Protein AF-A0A0C2G9D7-F1 (afdb_monomer_lite)

Sequence (82 aa):
MNRGYLADPAEVEEARQRLGLVMGYEVPKEEARLGDKGPSQVFYGIPPGALVSLADKKVFVPTNPIVRDYYQKSFVADKQFP

Foldseek 3Di:
DDPDPPDDPVVSVVVQCVVCVVVVHDDDPDDPDDDDAQPLGPDPPAAFPWDQDPPVRDIHHDPPPVSCCVRVDRDPPPPPDD

Organism: NCBI:txid51022

Secondary structure (DSSP, 8-state):
----TTS-HHHHHHHHHHHHHHHT-PPPS---PPPPPPTT-SBTTB-TT-EEETTTTEEE---SHHHHHHHHSTT-------

Structure (mmCIF, N/CA/C/O backbone):
data_AF-A0A0C2G9D7-F1
#
_entry.id   AF-A0A0C2G9D7-F1
#
loop_
_atom_site.group_PDB
_atom_site.id
_atom_site.type_symbol
_atom_site.label_atom_id
_atom_site.label_alt_id
_atom_site.label_comp_id
_atom_site.label_asym_id
_atom_site.label_entity_id
_atom_site.label_seq_id
_atom_site.pdbx_PDB_ins_code
_atom_site.Cartn_x
_atom_site.Cartn_y
_atom_site.Cartn_z
_atom_site.occupancy
_atom_site.B_iso_or_equiv
_atom_site.auth_seq_id
_atom_site.auth_comp_id
_atom_site.auth_asym_id
_atom_site.auth_atom_id
_atom_site.pdbx_PDB_model_num
ATOM 1 N N . MET A 1 1 ? -18.187 11.094 10.436 1.00 51.50 1 MET A N 1
ATOM 2 C CA . MET A 1 1 ? -16.738 11.173 10.158 1.00 51.50 1 MET A CA 1
ATOM 3 C C . MET A 1 1 ? -16.359 9.925 9.398 1.00 51.50 1 MET A C 1
ATOM 5 O O . MET A 1 1 ? -16.598 8.826 9.886 1.00 51.50 1 MET A O 1
ATOM 9 N N . ASN A 1 2 ? -15.906 10.102 8.164 1.00 76.12 2 ASN A N 1
ATOM 10 C CA . ASN A 1 2 ? -15.592 8.995 7.269 1.00 76.12 2 ASN A CA 1
ATOM 11 C C . ASN A 1 2 ? -14.229 8.421 7.680 1.00 76.12 2 ASN A C 1
ATOM 13 O O . ASN A 1 2 ? -13.332 9.188 8.016 1.00 76.12 2 ASN A O 1
ATOM 17 N N . ARG A 1 3 ? -14.082 7.091 7.681 1.00 83.69 3 ARG A N 1
ATOM 18 C CA . ARG A 1 3 ? -12.840 6.370 8.025 1.00 83.69 3 ARG A CA 1
ATOM 19 C C . ARG A 1 3 ? -11.798 6.540 6.906 1.00 83.69 3 ARG A C 1
ATOM 21 O O . ARG A 1 3 ? -11.520 5.605 6.163 1.00 83.69 3 ARG A O 1
ATOM 28 N N . GLY A 1 4 ? -11.340 7.773 6.702 1.00 88.00 4 GLY A N 1
ATOM 29 C CA . GLY A 1 4 ? -10.436 8.143 5.618 1.00 88.00 4 GLY A CA 1
ATOM 30 C C . GLY A 1 4 ? -9.036 7.569 5.825 1.00 8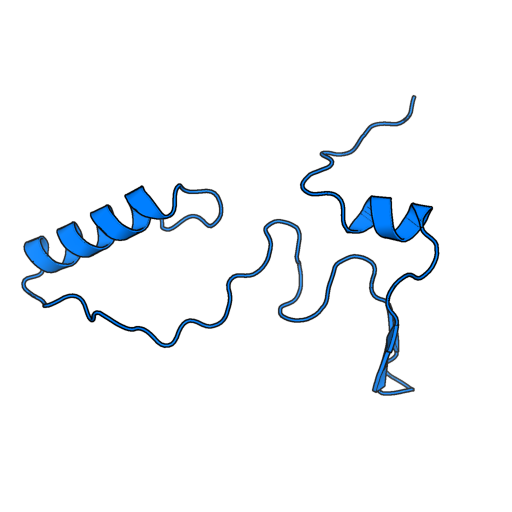8.00 4 GLY A C 1
ATOM 31 O O . GLY A 1 4 ? -8.530 7.559 6.938 1.00 88.00 4 GLY A O 1
ATOM 32 N N . TYR A 1 5 ? -8.387 7.146 4.740 1.00 86.56 5 TYR A N 1
ATOM 33 C CA . TYR A 1 5 ? -7.036 6.563 4.767 1.00 86.56 5 TYR A CA 1
ATOM 34 C C . TYR A 1 5 ? -5.916 7.584 5.054 1.00 86.56 5 TYR A C 1
ATOM 36 O O . TYR A 1 5 ? -4.761 7.200 5.205 1.00 86.56 5 TYR A O 1
ATOM 44 N N . LEU A 1 6 ? -6.250 8.878 5.105 1.00 88.69 6 LEU A N 1
ATOM 45 C CA . LEU A 1 6 ? -5.356 9.971 5.511 1.00 88.69 6 LEU A CA 1
ATOM 46 C C . LEU A 1 6 ? -5.698 10.531 6.904 1.00 88.69 6 LEU A C 1
ATOM 48 O O . LEU A 1 6 ? -5.121 11.537 7.303 1.00 88.69 6 LEU A O 1
ATOM 52 N N . ALA A 1 7 ? -6.674 9.946 7.606 1.00 90.44 7 ALA A N 1
ATOM 53 C CA . ALA A 1 7 ? -7.048 10.384 8.948 1.00 90.44 7 ALA A CA 1
ATOM 54 C C . ALA A 1 7 ? -6.042 9.890 9.996 1.00 90.44 7 ALA A C 1
ATOM 56 O O . ALA A 1 7 ? -5.334 8.906 9.769 1.00 90.44 7 ALA A O 1
ATOM 57 N N . ASP A 1 8 ? -6.021 10.547 11.157 1.00 90.31 8 ASP A N 1
ATOM 58 C CA . ASP A 1 8 ? -5.247 10.070 12.299 1.00 90.31 8 ASP A CA 1
ATOM 59 C C . ASP A 1 8 ? -5.809 8.709 12.769 1.00 90.31 8 ASP A C 1
ATOM 61 O O . ASP A 1 8 ? -7.004 8.609 13.081 1.00 90.31 8 ASP A O 1
ATOM 65 N N . PRO A 1 9 ? -4.990 7.641 12.820 1.00 88.44 9 PRO A N 1
ATOM 66 C CA . PRO A 1 9 ? -5.439 6.331 13.279 1.00 88.44 9 PRO A CA 1
ATOM 67 C C . PRO A 1 9 ? -6.008 6.348 14.707 1.00 88.44 9 PRO A C 1
ATOM 69 O O . PRO A 1 9 ? -6.908 5.557 14.996 1.00 88.44 9 PRO A O 1
ATOM 72 N N . ALA A 1 10 ? -5.533 7.238 15.586 1.00 90.88 10 ALA A N 1
ATOM 73 C CA . ALA A 1 10 ? -6.032 7.348 16.955 1.00 90.88 10 ALA A CA 1
ATOM 74 C C . ALA A 1 10 ? -7.478 7.869 16.992 1.00 90.88 10 ALA A C 1
ATOM 76 O O . ALA A 1 10 ? -8.328 7.286 17.668 1.00 90.88 10 ALA A O 1
ATOM 77 N N . GLU A 1 11 ? -7.786 8.899 16.200 1.00 92.75 11 GLU A N 1
ATOM 78 C CA . GLU A 1 11 ? -9.144 9.449 16.088 1.00 92.75 11 GLU A CA 1
ATOM 79 C C . GLU A 1 11 ? -10.124 8.431 15.486 1.00 92.75 11 GLU A C 1
ATOM 81 O O . GLU A 1 11 ? -11.290 8.345 15.888 1.00 92.75 11 GLU A O 1
ATOM 86 N N . VAL A 1 12 ? -9.661 7.626 14.522 1.00 90.31 12 VAL A N 1
ATOM 87 C CA . VAL A 1 12 ? -10.469 6.557 13.917 1.00 90.31 12 VAL A CA 1
ATOM 88 C C . VAL A 1 12 ? -10.833 5.490 14.954 1.00 90.31 12 VAL A C 1
ATOM 90 O O . VAL A 1 12 ? -11.974 5.015 14.965 1.00 90.31 12 VAL A O 1
ATOM 93 N N . GLU A 1 13 ? -9.898 5.130 15.833 1.00 90.06 13 GLU A N 1
ATOM 94 C CA . GLU A 1 13 ? -10.128 4.151 16.897 1.00 90.06 13 GLU A CA 1
ATOM 95 C C . GLU A 1 13 ? -11.050 4.702 17.998 1.00 90.06 13 GLU A C 1
ATOM 97 O O . GLU A 1 13 ? -11.988 4.024 18.422 1.00 90.06 13 GLU A O 1
ATOM 102 N N . GLU A 1 14 ? -10.887 5.965 18.396 1.00 92.31 14 GLU A N 1
ATOM 103 C CA . GLU A 1 14 ? -11.804 6.627 19.333 1.00 92.31 14 GLU A CA 1
ATOM 104 C C . GLU A 1 14 ? -13.234 6.682 18.771 1.00 92.31 14 GLU A C 1
ATOM 106 O O . GLU A 1 14 ? -14.211 6.324 19.440 1.00 92.31 14 GLU A O 1
ATOM 111 N N . ALA A 1 15 ? -13.378 7.066 17.499 1.00 92.50 15 ALA A N 1
ATOM 112 C CA . ALA A 1 15 ? -14.675 7.112 16.834 1.00 92.50 15 ALA A CA 1
ATOM 113 C C . ALA A 1 15 ? -15.349 5.731 16.775 1.00 92.50 15 ALA A C 1
ATOM 115 O O . ALA A 1 15 ? -16.579 5.640 16.833 1.00 92.50 15 ALA A O 1
ATOM 116 N N . ARG A 1 16 ? -14.556 4.661 16.674 1.00 91.12 16 ARG A N 1
ATOM 117 C CA . ARG A 1 16 ? -15.021 3.272 16.694 1.00 91.12 16 ARG A CA 1
ATOM 118 C C . ARG A 1 16 ? -15.516 2.857 18.081 1.00 91.12 16 ARG A C 1
ATOM 120 O O . ARG A 1 16 ? -16.603 2.287 18.165 1.00 91.12 16 ARG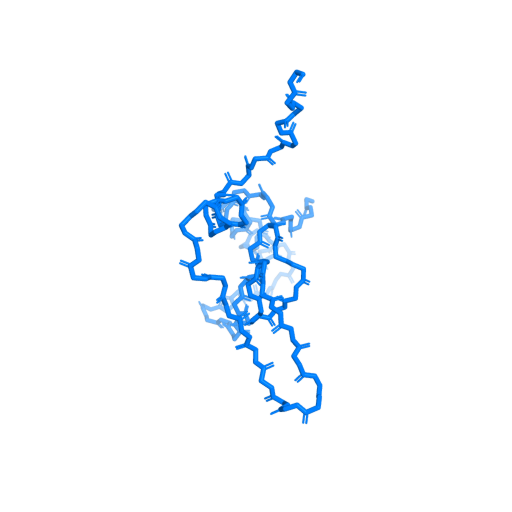 A O 1
ATOM 127 N N . GLN A 1 17 ? -14.791 3.186 19.149 1.00 93.12 17 GLN A N 1
ATOM 128 C CA . GLN A 1 17 ? -15.240 2.934 20.526 1.00 93.12 17 GLN A CA 1
ATOM 129 C C . GLN A 1 17 ? -16.545 3.673 20.835 1.00 93.12 17 GLN A C 1
ATOM 131 O O . GLN A 1 17 ? -17.508 3.077 21.320 1.00 93.12 17 GLN A O 1
ATOM 136 N N . ARG A 1 18 ? -16.622 4.952 20.454 1.00 94.12 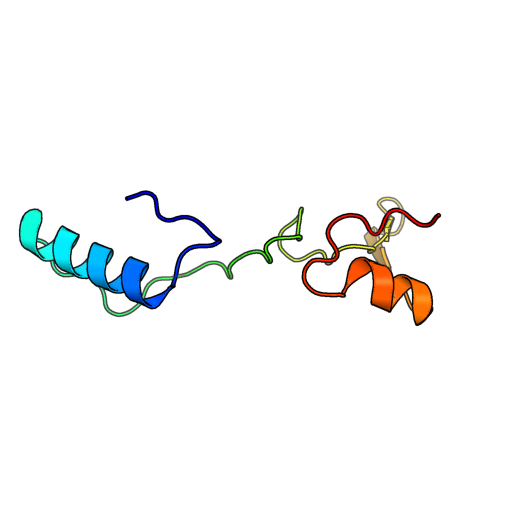18 ARG A N 1
ATOM 137 C CA . ARG A 1 18 ? -17.835 5.764 20.594 1.00 94.12 18 ARG A CA 1
ATOM 138 C C . ARG A 1 18 ? -19.026 5.165 19.845 1.00 94.12 18 ARG A C 1
ATOM 140 O O . ARG A 1 18 ? -20.138 5.199 20.360 1.00 94.12 18 ARG A O 1
ATOM 147 N N . LEU A 1 19 ? -18.815 4.606 18.652 1.00 93.25 19 LEU A N 1
ATOM 148 C CA . LEU A 1 19 ? -19.882 3.943 17.897 1.00 93.25 19 LEU A CA 1
ATOM 149 C C . LEU A 1 19 ? -20.421 2.705 18.629 1.00 93.25 19 LEU A C 1
ATOM 151 O O . LEU A 1 19 ? -21.635 2.533 18.676 1.00 93.25 19 LEU A O 1
ATOM 155 N N . GLY A 1 20 ? -19.546 1.890 19.229 1.00 94.62 20 GLY A N 1
ATOM 156 C CA . GLY A 1 20 ? -19.948 0.741 20.050 1.00 94.62 20 GLY A CA 1
ATOM 157 C C . GLY A 1 20 ? -20.815 1.146 21.241 1.00 94.62 20 GLY A C 1
ATOM 158 O O . GLY A 1 20 ? -21.877 0.566 21.450 1.00 94.62 20 GLY A O 1
ATOM 159 N N . LEU A 1 21 ? -20.429 2.216 21.947 1.00 94.75 21 LEU A N 1
ATOM 160 C CA . LEU A 1 21 ? -21.213 2.774 23.056 1.00 94.75 21 LEU A CA 1
ATOM 161 C C . LEU A 1 21 ? -22.593 3.273 22.606 1.00 94.75 21 LEU A C 1
ATOM 163 O O . LEU A 1 21 ? -23.591 2.993 23.261 1.00 94.75 21 LEU A O 1
ATOM 167 N N . VAL A 1 22 ? -22.658 3.993 21.482 1.00 95.75 22 VAL A N 1
ATOM 168 C CA . VAL A 1 22 ? -23.919 4.538 20.947 1.00 95.75 22 VAL A CA 1
ATOM 169 C C . VAL A 1 22 ? -24.855 3.429 20.459 1.00 95.75 22 VAL A C 1
ATOM 171 O O . VAL A 1 22 ? -26.066 3.534 20.627 1.00 95.75 22 VAL A O 1
ATOM 174 N N . MET A 1 23 ? -24.304 2.376 19.853 1.00 96.00 23 MET A N 1
ATOM 175 C CA . MET A 1 23 ? -25.077 1.289 19.243 1.00 96.00 23 MET A CA 1
ATOM 176 C C . MET A 1 23 ? -25.278 0.078 20.167 1.00 96.00 23 MET A C 1
ATOM 178 O O . MET A 1 23 ? -25.969 -0.862 19.785 1.00 96.00 23 MET A O 1
ATOM 182 N N . GLY A 1 24 ? -24.689 0.085 21.366 1.00 95.75 24 GLY A N 1
ATOM 183 C CA . GLY A 1 24 ? -24.860 -0.964 22.373 1.00 95.75 24 GLY A CA 1
ATOM 184 C C . GLY A 1 24 ? -24.151 -2.284 22.057 1.00 95.75 24 GLY A C 1
ATOM 185 O O . GLY A 1 24 ? -24.639 -3.333 22.472 1.00 95.75 24 GLY A O 1
ATOM 186 N N . TYR A 1 25 ? -23.029 -2.259 21.327 1.00 94.38 25 TYR A N 1
ATOM 187 C CA . TYR A 1 25 ? -22.226 -3.456 21.048 1.00 94.38 25 TYR A CA 1
ATOM 188 C C . TYR A 1 25 ? -20.794 -3.331 21.577 1.00 94.38 25 TYR A C 1
ATOM 190 O O . TYR A 1 25 ? -20.214 -2.243 21.625 1.00 94.38 25 TYR A O 1
ATOM 198 N N . GLU A 1 26 ? -20.201 -4.468 21.938 1.00 92.69 26 GLU A N 1
ATOM 199 C CA . GLU A 1 26 ? -18.800 -4.539 22.347 1.00 92.69 26 GLU A CA 1
ATOM 200 C C . GLU A 1 26 ? -17.878 -4.501 21.127 1.00 92.69 26 GLU A C 1
ATOM 202 O O . GLU A 1 26 ? -18.008 -5.294 20.192 1.00 92.69 26 GLU A O 1
ATOM 207 N N . VAL A 1 27 ? -16.925 -3.570 21.132 1.00 91.19 27 VAL A N 1
ATOM 208 C CA . VAL A 1 27 ? -15.930 -3.470 20.065 1.00 91.19 27 VAL A CA 1
ATOM 209 C C . VAL A 1 27 ? -14.920 -4.616 20.214 1.00 91.19 27 VAL A C 1
ATOM 211 O O . VAL A 1 27 ? -14.277 -4.715 21.262 1.00 91.19 27 VAL A O 1
ATOM 214 N N . PRO A 1 28 ? -14.738 -5.474 19.193 1.00 89.56 28 PRO A N 1
ATOM 215 C CA . PRO A 1 28 ? -13.782 -6.572 19.269 1.00 89.56 28 PRO A CA 1
ATOM 216 C C . PRO A 1 28 ? -12.347 -6.036 19.348 1.00 89.56 28 PRO A C 1
ATOM 218 O O . PRO A 1 28 ? -11.999 -5.087 18.643 1.00 89.56 28 PRO A O 1
ATOM 221 N N . LYS A 1 29 ? -11.524 -6.661 20.204 1.00 83.81 29 LYS A N 1
ATOM 222 C CA . LYS A 1 29 ? -10.115 -6.284 20.431 1.00 83.81 29 LYS A CA 1
ATOM 223 C C . LYS A 1 29 ? -9.216 -6.583 19.233 1.00 83.81 29 LYS A C 1
ATOM 225 O O . LYS A 1 29 ? -8.242 -5.875 19.010 1.00 83.81 29 LYS A O 1
ATOM 230 N N . GLU A 1 30 ? -9.544 -7.627 18.480 1.00 80.62 30 GLU A N 1
ATOM 231 C CA . GLU A 1 30 ? -8.797 -8.054 17.303 1.00 80.62 30 GLU A CA 1
ATOM 232 C C . GLU A 1 30 ? -9.743 -8.154 16.113 1.00 80.62 30 GLU A C 1
ATOM 234 O O . GLU A 1 30 ? -10.827 -8.733 16.197 1.00 80.62 30 GLU A O 1
ATOM 239 N N . GLU A 1 31 ? -9.313 -7.594 14.990 1.00 76.06 31 GLU A N 1
ATOM 240 C CA . GLU A 1 31 ? -9.963 -7.782 13.705 1.00 76.06 31 GLU A CA 1
ATOM 241 C C . GLU A 1 31 ? -8.964 -8.355 12.718 1.00 76.06 31 GLU A C 1
ATOM 243 O O . GLU A 1 31 ? -7.808 -7.927 12.662 1.00 76.06 31 GLU A O 1
ATOM 248 N N . ALA A 1 32 ? -9.439 -9.279 11.887 1.00 75.06 32 ALA A N 1
ATOM 249 C CA . ALA A 1 32 ? -8.717 -9.694 10.700 1.00 75.06 32 ALA A CA 1
ATOM 250 C C . ALA A 1 32 ? -8.646 -8.507 9.727 1.00 75.06 32 ALA A C 1
ATOM 252 O O . ALA A 1 32 ? -9.534 -8.296 8.901 1.00 75.06 32 ALA A O 1
ATOM 253 N N . ARG A 1 33 ? -7.595 -7.696 9.853 1.00 74.38 33 ARG A N 1
ATOM 254 C CA . ARG A 1 33 ? -7.301 -6.606 8.926 1.00 74.38 33 ARG A CA 1
ATOM 255 C C . ARG A 1 33 ? -6.475 -7.151 7.767 1.00 74.38 33 ARG A C 1
ATOM 257 O O . ARG A 1 33 ? -5.375 -7.663 7.962 1.00 74.38 33 ARG A O 1
ATOM 264 N N . LEU A 1 34 ? -6.992 -7.007 6.547 1.00 73.06 34 LEU A N 1
ATOM 265 C CA . LEU A 1 34 ? -6.122 -6.949 5.374 1.00 73.06 34 LEU A CA 1
ATOM 266 C C . LEU A 1 34 ? -5.227 -5.719 5.551 1.00 73.06 34 LEU A C 1
ATOM 268 O O . LEU A 1 34 ? -5.720 -4.673 5.964 1.00 73.06 34 LEU A O 1
ATOM 272 N N . GLY A 1 35 ? -3.923 -5.855 5.302 1.00 74.88 35 GLY A N 1
ATOM 273 C CA . GLY A 1 35 ? -2.998 -4.729 5.460 1.00 74.88 35 GLY A CA 1
ATOM 274 C C . GLY A 1 35 ? -3.468 -3.504 4.669 1.00 74.88 35 GLY A C 1
ATOM 275 O O . GLY A 1 35 ? -3.962 -3.642 3.548 1.00 74.88 35 GLY A O 1
ATOM 276 N N . ASP A 1 36 ? -3.320 -2.313 5.242 1.00 77.50 36 ASP A N 1
ATOM 277 C CA . ASP A 1 36 ? -3.712 -1.087 4.554 1.00 77.50 36 ASP A CA 1
ATOM 278 C C . ASP A 1 36 ? -2.809 -0.843 3.341 1.00 77.50 36 ASP A C 1
ATOM 280 O O . ASP A 1 36 ? -1.590 -1.041 3.379 1.00 77.50 36 ASP A O 1
ATOM 284 N N . LYS A 1 37 ? -3.414 -0.408 2.233 1.00 83.44 37 LYS A N 1
ATOM 285 C CA . LYS A 1 37 ? -2.654 0.045 1.066 1.00 83.44 37 LYS A CA 1
ATOM 286 C C . LYS A 1 37 ? -1.972 1.365 1.396 1.00 83.44 37 LYS A C 1
ATOM 288 O O . LYS A 1 37 ? -2.578 2.247 2.001 1.00 83.44 37 LYS A O 1
ATOM 293 N N . GLY A 1 38 ? -0.743 1.531 0.913 1.00 83.88 38 GLY A N 1
ATOM 294 C CA . GLY A 1 38 ? -0.081 2.831 0.971 1.00 83.88 38 GLY A CA 1
ATOM 295 C C . GLY A 1 38 ? -0.899 3.905 0.227 1.00 83.88 38 GLY A C 1
ATOM 296 O O . GLY A 1 38 ? -1.544 3.581 -0.773 1.00 83.88 38 GLY A O 1
ATOM 297 N N . PRO A 1 39 ? -0.848 5.186 0.635 1.00 86.25 39 PRO A N 1
ATOM 298 C CA . PRO A 1 39 ? -1.622 6.257 -0.003 1.00 86.25 39 PRO A CA 1
ATOM 299 C C . PRO A 1 39 ? -1.388 6.407 -1.515 1.00 86.25 39 PRO A C 1
ATOM 301 O O . PRO A 1 39 ? -2.308 6.743 -2.253 1.00 86.25 39 PRO A O 1
ATOM 304 N N . SER A 1 40 ? -0.164 6.142 -1.982 1.00 83.94 40 SER A N 1
ATOM 305 C CA . SER A 1 40 ? 0.222 6.174 -3.401 1.00 83.94 40 SER A CA 1
ATOM 306 C C . SER A 1 40 ? 0.102 4.813 -4.099 1.00 83.94 40 SER A C 1
ATOM 308 O O . SER A 1 40 ? 0.406 4.683 -5.285 1.00 83.94 40 SER A O 1
ATOM 310 N N . GLN A 1 41 ? -0.309 3.771 -3.375 1.00 87.19 41 GLN A N 1
ATOM 311 C CA . GLN A 1 41 ? -0.336 2.411 -3.884 1.00 87.19 41 GLN A CA 1
ATOM 312 C C . GLN A 1 41 ? -1.663 2.113 -4.583 1.00 87.19 41 GLN A C 1
ATOM 314 O O . GLN A 1 41 ? -2.730 2.041 -3.970 1.00 87.19 41 GLN A O 1
ATOM 319 N N . VAL A 1 42 ? -1.589 1.845 -5.885 1.00 88.94 42 VAL A N 1
ATOM 320 C CA . VAL A 1 42 ? -2.775 1.544 -6.698 1.00 88.94 42 VAL A CA 1
ATOM 321 C C . VAL A 1 42 ? -3.268 0.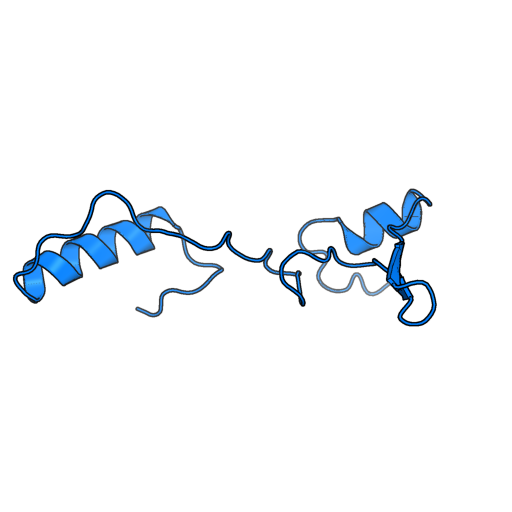113 -6.484 1.00 88.94 42 VAL A C 1
ATOM 323 O O . VAL A 1 42 ? -4.469 -0.092 -6.320 1.00 88.94 42 VAL A O 1
ATOM 326 N N . PHE A 1 43 ? -2.375 -0.873 -6.397 1.00 90.56 43 PHE A N 1
ATOM 327 C CA . PHE A 1 43 ? -2.734 -2.290 -6.258 1.00 90.56 43 PHE A CA 1
ATOM 328 C C . PHE A 1 43 ? -2.237 -2.864 -4.934 1.00 90.56 43 PHE A C 1
ATOM 330 O O . PHE A 1 43 ? -1.109 -2.604 -4.532 1.00 90.56 43 PHE A O 1
ATOM 337 N N . TYR A 1 44 ? -3.061 -3.665 -4.258 1.00 87.69 44 TYR A N 1
ATOM 338 C CA . TYR A 1 44 ? -2.633 -4.349 -3.037 1.00 87.69 44 TYR A CA 1
ATOM 339 C C . TYR A 1 44 ? -1.523 -5.363 -3.351 1.00 87.69 44 TYR A C 1
ATOM 341 O O . TYR A 1 44 ? -1.645 -6.143 -4.293 1.00 87.69 44 TYR A O 1
ATOM 349 N N . GLY A 1 45 ? -0.428 -5.324 -2.591 1.00 87.88 45 GLY A N 1
ATOM 350 C CA . GLY A 1 45 ? 0.711 -6.236 -2.758 1.00 87.88 45 GLY A CA 1
ATOM 351 C C . GLY A 1 45 ? 1.661 -5.925 -3.924 1.00 87.88 45 GLY A C 1
ATOM 352 O O . GLY A 1 45 ? 2.717 -6.545 -4.006 1.00 87.88 45 GLY A O 1
ATOM 353 N N . ILE A 1 46 ? 1.350 -4.953 -4.793 1.00 90.88 46 ILE A N 1
ATOM 354 C CA . ILE A 1 46 ? 2.246 -4.527 -5.882 1.00 90.88 46 ILE A CA 1
ATOM 355 C C . ILE A 1 46 ? 2.726 -3.097 -5.599 1.00 90.88 46 ILE A C 1
ATOM 357 O O . ILE A 1 46 ? 1.891 -2.193 -5.480 1.00 90.88 46 ILE A O 1
ATOM 361 N N . PRO A 1 47 ? 4.043 -2.864 -5.454 1.00 89.69 47 PRO A N 1
ATOM 362 C CA . PRO A 1 47 ? 4.565 -1.532 -5.183 1.00 89.69 47 PRO A CA 1
ATOM 363 C C . PRO A 1 47 ? 4.530 -0.641 -6.439 1.00 89.69 47 PRO A C 1
ATOM 365 O O . PRO A 1 47 ? 4.622 -1.149 -7.562 1.00 89.69 47 PRO A O 1
ATOM 368 N N . PRO A 1 48 ? 4.446 0.691 -6.276 1.00 91.38 48 PRO A N 1
ATOM 369 C CA . PRO A 1 48 ? 4.595 1.632 -7.383 1.00 91.38 48 PRO A CA 1
ATOM 370 C C . PRO A 1 48 ? 5.925 1.442 -8.128 1.00 91.38 48 PRO A C 1
ATOM 372 O O . PRO A 1 48 ? 6.955 1.138 -7.525 1.00 91.38 48 PRO A O 1
ATOM 375 N N . GLY A 1 49 ? 5.899 1.618 -9.449 1.00 91.69 49 GLY A N 1
ATOM 376 C CA . GLY A 1 49 ? 7.069 1.443 -10.317 1.00 91.69 49 GLY A CA 1
ATOM 377 C C . GLY A 1 49 ? 7.381 -0.007 -10.704 1.00 91.69 49 GLY A C 1
ATOM 378 O O . GLY A 1 49 ? 8.307 -0.229 -11.482 1.00 91.69 49 GLY A O 1
ATOM 379 N N . ALA A 1 50 ? 6.634 -0.995 -10.200 1.00 93.12 50 ALA A N 1
ATOM 380 C CA . ALA A 1 50 ? 6.803 -2.389 -10.599 1.00 93.12 50 ALA A CA 1
ATOM 381 C C . ALA A 1 50 ? 6.244 -2.670 -12.005 1.00 93.12 50 ALA A C 1
ATOM 383 O O . ALA A 1 50 ? 5.184 -2.168 -12.381 1.00 93.12 50 ALA A O 1
ATOM 384 N N . LEU A 1 51 ? 6.933 -3.534 -12.755 1.00 94.81 51 LEU A N 1
ATOM 385 C CA . LEU A 1 51 ? 6.510 -4.019 -14.067 1.00 94.81 51 LEU A CA 1
ATOM 386 C C . LEU A 1 51 ? 5.952 -5.440 -13.946 1.00 94.81 51 LEU A C 1
ATOM 388 O O . LEU A 1 51 ? 6.645 -6.351 -13.495 1.00 94.81 51 LEU A O 1
ATOM 392 N N . VAL A 1 52 ? 4.712 -5.640 -14.385 1.00 96.75 52 VAL A N 1
ATOM 393 C CA . VAL A 1 52 ? 4.052 -6.951 -14.373 1.00 96.75 52 VAL A CA 1
ATOM 394 C C . VAL A 1 52 ? 4.152 -7.578 -15.762 1.00 96.75 52 VAL A C 1
ATOM 396 O O . VAL A 1 52 ? 3.557 -7.075 -16.712 1.00 96.75 52 VAL A O 1
ATOM 399 N N . SER A 1 53 ? 4.881 -8.690 -15.883 1.00 97.19 53 SER A N 1
ATOM 400 C CA . SER A 1 53 ? 4.892 -9.510 -17.098 1.00 97.19 53 SER A CA 1
ATOM 401 C C . SER A 1 53 ? 3.847 -10.612 -16.975 1.00 97.19 53 SER A C 1
ATOM 403 O O . SER A 1 53 ? 3.976 -11.523 -16.153 1.00 97.19 53 SER A O 1
ATOM 405 N N . LEU A 1 54 ? 2.809 -10.538 -17.808 1.00 96.56 54 LEU A N 1
ATOM 406 C CA . LEU A 1 54 ? 1.767 -11.565 -17.871 1.00 96.56 54 LEU A CA 1
ATOM 407 C C . LEU A 1 54 ? 2.264 -12.844 -18.553 1.00 96.56 54 LEU A C 1
ATOM 409 O O . LEU A 1 54 ? 1.865 -13.935 -18.154 1.00 96.56 54 LEU A O 1
ATOM 413 N N . ALA A 1 55 ? 3.153 -12.710 -19.542 1.00 97.81 55 ALA A N 1
ATOM 414 C CA . ALA A 1 55 ? 3.741 -13.843 -20.252 1.00 97.81 55 ALA A CA 1
ATOM 415 C C . ALA A 1 55 ? 4.601 -14.698 -19.310 1.00 97.81 55 ALA A C 1
ATOM 417 O O . ALA A 1 55 ? 4.434 -15.913 -19.245 1.00 97.81 55 ALA A O 1
ATOM 418 N N . ASP A 1 56 ? 5.453 -14.047 -18.515 1.00 97.19 56 ASP A N 1
ATOM 419 C CA . ASP A 1 56 ? 6.358 -14.737 -17.591 1.00 97.19 56 ASP A CA 1
ATOM 420 C C . ASP A 1 56 ? 5.722 -15.032 -16.230 1.00 97.19 56 ASP A C 1
ATOM 422 O O . ASP A 1 56 ? 6.322 -15.733 -15.415 1.00 97.19 56 ASP A O 1
ATOM 426 N N . LYS A 1 57 ? 4.534 -14.469 -15.962 1.00 96.88 57 LYS A N 1
ATOM 427 C CA . LYS A 1 57 ? 3.863 -14.470 -14.651 1.00 96.88 57 LYS A CA 1
ATOM 428 C C . LYS A 1 57 ? 4.784 -13.972 -13.529 1.00 96.88 57 LYS A C 1
ATOM 430 O O . LYS A 1 57 ? 4.840 -14.554 -12.446 1.00 96.88 57 LYS A O 1
ATOM 435 N N . LYS A 1 58 ? 5.529 -12.897 -13.800 1.00 96.88 58 LYS A N 1
ATOM 436 C CA . LYS A 1 58 ? 6.528 -12.317 -12.888 1.00 96.88 58 LYS A CA 1
ATOM 437 C C . LYS A 1 58 ? 6.310 -10.824 -12.697 1.00 96.88 58 LYS A C 1
ATOM 439 O O . LYS A 1 58 ? 5.804 -10.136 -13.582 1.00 96.88 58 LYS A O 1
ATOM 444 N N . VAL A 1 59 ? 6.743 -10.331 -11.540 1.00 95.94 59 VAL A N 1
ATOM 445 C CA . VAL A 1 59 ? 6.765 -8.906 -11.203 1.00 95.94 59 VAL A CA 1
ATOM 446 C C . VAL A 1 59 ? 8.216 -8.471 -11.043 1.00 95.94 59 VAL A C 1
ATOM 448 O O . VAL A 1 59 ? 8.955 -9.047 -10.246 1.00 95.94 59 VAL A O 1
ATOM 451 N N . PHE A 1 60 ? 8.621 -7.456 -11.799 1.00 95.31 60 PHE A N 1
ATOM 452 C CA . PHE A 1 60 ? 9.960 -6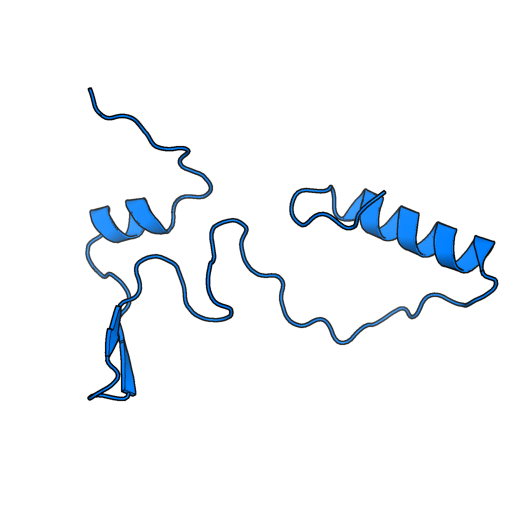.882 -11.755 1.00 95.31 60 PHE A CA 1
ATOM 453 C C . PHE A 1 60 ? 9.925 -5.552 -11.004 1.00 95.31 60 PHE A C 1
ATOM 455 O O . PHE A 1 60 ? 9.150 -4.658 -11.338 1.00 95.31 60 PHE A O 1
ATOM 462 N N . VAL A 1 61 ? 10.768 -5.422 -9.981 1.00 92.94 61 VAL A N 1
ATOM 463 C CA . VAL A 1 61 ? 10.896 -4.207 -9.164 1.00 92.94 61 VAL A CA 1
ATOM 464 C C . VAL A 1 61 ? 12.059 -3.363 -9.703 1.00 92.94 61 VAL A C 1
ATOM 466 O O . VAL A 1 61 ? 13.079 -3.935 -10.097 1.00 92.94 61 VAL A O 1
ATOM 469 N N . PRO A 1 62 ? 11.948 -2.022 -9.733 1.00 93.12 62 PRO A N 1
ATOM 470 C CA . PRO A 1 62 ? 13.011 -1.158 -10.235 1.00 93.12 62 PRO A CA 1
ATOM 471 C C . PRO A 1 62 ? 14.299 -1.309 -9.417 1.00 93.12 62 PRO A C 1
ATOM 473 O O . PRO A 1 62 ? 14.299 -1.169 -8.194 1.00 93.12 62 PRO A O 1
ATOM 476 N N . THR A 1 63 ? 15.408 -1.563 -10.112 1.00 92.88 63 THR A N 1
ATOM 477 C CA . THR A 1 63 ? 16.753 -1.694 -9.525 1.00 92.88 63 THR A CA 1
ATOM 478 C C . THR A 1 63 ? 17.562 -0.404 -9.603 1.00 92.88 63 THR A C 1
ATOM 480 O O . THR A 1 63 ? 18.420 -0.164 -8.756 1.00 92.88 63 THR A O 1
ATOM 483 N N . ASN A 1 64 ? 17.292 0.445 -10.600 1.00 94.06 64 ASN A N 1
ATOM 484 C CA . ASN A 1 64 ? 17.969 1.728 -10.739 1.00 94.06 64 ASN A CA 1
ATOM 485 C C . ASN A 1 64 ? 17.609 2.640 -9.547 1.00 94.06 64 ASN A C 1
ATOM 487 O O . ASN A 1 64 ? 16.417 2.862 -9.304 1.00 94.06 64 ASN A O 1
ATOM 491 N N . PRO A 1 65 ? 18.601 3.199 -8.828 1.00 91.44 65 PRO A N 1
ATOM 492 C CA . PRO A 1 65 ? 18.356 3.986 -7.623 1.00 91.44 65 PRO A CA 1
ATOM 493 C C . PRO A 1 65 ? 17.506 5.235 -7.885 1.00 91.44 65 PRO A C 1
ATOM 495 O O . PRO A 1 65 ? 16.662 5.565 -7.062 1.00 91.44 65 PRO A O 1
ATOM 498 N N . ILE A 1 66 ? 17.658 5.887 -9.043 1.00 90.81 66 ILE A N 1
ATOM 499 C CA . ILE A 1 66 ? 16.906 7.099 -9.404 1.00 90.81 66 ILE A CA 1
ATOM 500 C C . ILE A 1 66 ? 15.421 6.771 -9.585 1.00 90.81 66 ILE A C 1
ATOM 502 O O . ILE A 1 66 ? 14.550 7.459 -9.057 1.00 90.81 66 ILE A O 1
ATOM 506 N N . VAL A 1 67 ? 15.133 5.689 -10.311 1.00 89.94 67 VAL A N 1
ATOM 507 C CA . VAL A 1 67 ? 13.759 5.238 -10.576 1.00 89.94 67 VAL A CA 1
ATOM 508 C C . VAL A 1 67 ? 13.100 4.759 -9.287 1.00 89.94 67 VAL A C 1
ATOM 510 O O . VAL A 1 67 ? 11.947 5.088 -9.012 1.00 89.94 67 VAL A O 1
ATOM 513 N N . ARG A 1 68 ? 13.849 4.014 -8.470 1.00 89.44 68 ARG A N 1
ATOM 514 C CA . ARG A 1 68 ? 13.389 3.554 -7.163 1.00 89.44 68 ARG A CA 1
ATOM 515 C C . ARG A 1 68 ? 13.007 4.735 -6.273 1.00 89.44 68 ARG A C 1
ATOM 517 O O . ARG A 1 68 ? 11.908 4.752 -5.732 1.00 89.44 68 ARG A O 1
ATOM 524 N N . ASP A 1 69 ? 13.871 5.738 -6.187 1.00 88.56 69 ASP A N 1
ATOM 525 C CA . ASP A 1 69 ? 13.627 6.956 -5.420 1.00 88.56 69 ASP A CA 1
ATOM 526 C C . ASP A 1 69 ? 12.399 7.730 -5.907 1.00 88.56 69 ASP A C 1
ATOM 528 O O . ASP A 1 69 ? 11.655 8.262 -5.088 1.00 88.56 69 ASP A O 1
ATOM 532 N N . TYR A 1 70 ? 12.176 7.803 -7.219 1.00 89.00 70 TYR A N 1
ATOM 533 C CA . TYR A 1 70 ? 11.021 8.497 -7.785 1.00 89.00 70 TYR A CA 1
ATOM 534 C C . TYR A 1 70 ? 9.694 7.843 -7.369 1.00 89.00 70 TYR A C 1
ATOM 536 O O . TYR A 1 70 ? 8.790 8.536 -6.912 1.00 89.00 70 TYR A O 1
ATOM 544 N N . TYR A 1 71 ? 9.591 6.512 -7.464 1.00 87.69 71 TYR A N 1
ATOM 545 C CA . TYR A 1 71 ? 8.348 5.789 -7.163 1.00 87.69 71 TYR A CA 1
ATOM 546 C C . TYR A 1 71 ? 8.149 5.442 -5.679 1.00 87.69 71 TYR A C 1
ATOM 548 O O . TYR A 1 71 ? 7.013 5.225 -5.260 1.00 87.69 71 TYR A O 1
ATOM 556 N N . GLN A 1 72 ? 9.222 5.355 -4.885 1.00 80.81 72 GLN A N 1
ATOM 557 C CA . GLN A 1 72 ? 9.153 4.952 -3.472 1.00 80.81 72 GLN A CA 1
ATOM 558 C C . GLN A 1 72 ? 9.173 6.124 -2.487 1.00 80.81 72 GLN A C 1
ATOM 560 O O . GLN A 1 72 ? 8.879 5.915 -1.310 1.00 80.81 72 GLN A O 1
ATOM 565 N N . LYS A 1 73 ? 9.499 7.352 -2.919 1.00 72.00 73 LYS A N 1
ATOM 566 C CA . LYS A 1 73 ? 9.417 8.516 -2.028 1.00 72.00 73 LYS A CA 1
ATOM 567 C C . LYS A 1 73 ? 7.966 8.775 -1.631 1.00 72.00 73 LYS A C 1
ATOM 569 O O . LYS A 1 73 ? 7.083 8.938 -2.472 1.00 72.00 73 LYS A O 1
ATOM 574 N N . SER A 1 74 ? 7.748 8.827 -0.323 1.00 59.41 74 SER A N 1
ATOM 575 C CA 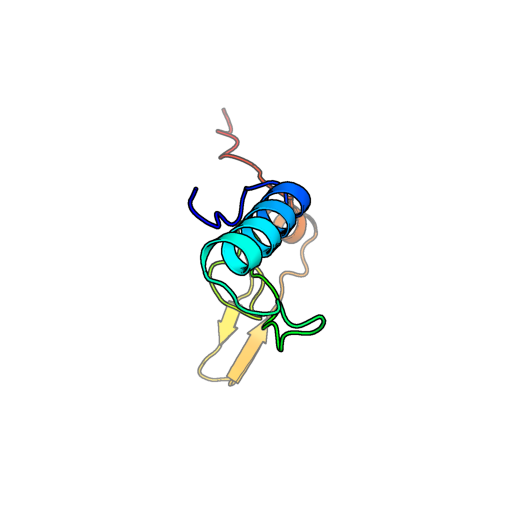. SER A 1 74 ? 6.488 9.188 0.311 1.00 59.41 74 SER A CA 1
ATOM 576 C C . SER A 1 74 ? 6.068 10.571 -0.185 1.00 59.41 74 SER A C 1
ATOM 578 O O . SER A 1 74 ? 6.703 11.563 0.154 1.00 59.41 74 SER A O 1
ATOM 580 N N . PHE A 1 75 ? 5.022 10.626 -1.010 1.00 55.69 75 PHE A N 1
ATOM 581 C CA . PHE A 1 75 ? 4.365 11.865 -1.427 1.00 55.69 75 PHE A CA 1
ATOM 582 C C . PHE A 1 75 ? 5.308 12.922 -2.032 1.00 55.69 75 PHE A C 1
ATOM 584 O O . PHE A 1 75 ? 5.563 13.981 -1.463 1.00 55.69 75 PHE A O 1
ATOM 591 N N . VAL A 1 76 ? 5.782 12.675 -3.253 1.00 49.00 76 VAL A N 1
ATOM 592 C CA . VAL A 1 76 ? 6.173 13.784 -4.127 1.00 49.00 76 VAL A CA 1
ATOM 593 C C . VAL A 1 76 ? 4.919 14.164 -4.904 1.00 49.00 76 VAL A C 1
ATOM 595 O O . VAL A 1 76 ? 4.635 13.574 -5.940 1.00 49.00 76 VAL A O 1
ATOM 598 N N . ALA A 1 77 ? 4.135 15.106 -4.365 1.00 46.94 77 ALA A N 1
ATOM 599 C CA . ALA A 1 77 ? 3.243 15.896 -5.211 1.00 46.94 77 ALA A CA 1
ATOM 600 C C . ALA A 1 77 ? 4.089 16.372 -6.391 1.00 46.94 77 ALA A C 1
ATOM 602 O O . ALA A 1 77 ? 5.190 16.867 -6.133 1.00 46.94 77 ALA A O 1
ATOM 603 N N . ASP A 1 78 ? 3.627 16.106 -7.618 1.00 51.28 78 ASP A N 1
ATOM 604 C CA . ASP A 1 78 ? 4.330 16.359 -8.875 1.00 51.28 78 ASP A CA 1
ATOM 605 C C . ASP A 1 78 ? 5.325 17.507 -8.718 1.00 51.28 78 ASP A C 1
ATOM 607 O O . ASP A 1 78 ? 4.954 18.682 -8.692 1.00 51.28 78 ASP A O 1
ATOM 611 N N . LYS A 1 79 ? 6.609 17.169 -8.545 1.00 49.81 79 LYS A N 1
ATOM 612 C CA . LYS A 1 79 ? 7.659 18.167 -8.697 1.00 49.81 79 LYS A CA 1
ATOM 613 C C . LYS A 1 79 ? 7.617 18.506 -10.173 1.00 49.81 79 LYS A C 1
ATOM 615 O O . LYS A 1 79 ? 8.183 17.776 -10.982 1.00 49.81 79 LYS A O 1
ATOM 620 N N . GLN A 1 80 ? 6.884 19.565 -10.510 1.00 45.47 80 GLN A N 1
ATOM 621 C CA . GLN A 1 80 ? 7.061 20.284 -11.758 1.00 45.47 80 GLN A CA 1
ATOM 622 C C . GLN A 1 80 ? 8.552 20.594 -11.839 1.00 45.47 80 GLN A C 1
ATOM 624 O O . GLN A 1 80 ? 9.077 21.418 -11.089 1.00 45.47 80 GLN A O 1
ATOM 629 N N . PHE A 1 81 ? 9.255 19.828 -12.666 1.00 41.47 81 PHE A N 1
ATOM 630 C CA . PHE A 1 81 ? 10.585 20.214 -13.089 1.00 41.47 81 PHE A CA 1
ATOM 631 C C . PHE A 1 81 ? 10.424 21.490 -13.933 1.00 41.47 81 PHE A C 1
ATOM 633 O O . PHE A 1 81 ? 9.467 21.553 -14.711 1.00 41.47 81 PHE A O 1
ATOM 640 N N . PRO A 1 82 ? 11.275 22.511 -13.725 1.00 48.22 82 PRO A N 1
ATOM 641 C CA . PRO A 1 82 ? 11.262 23.721 -14.541 1.00 48.22 82 PRO A CA 1
ATOM 642 C C . PRO A 1 82 ? 11.586 23.426 -16.010 1.00 48.22 82 PRO A C 1
ATOM 644 O O . PRO A 1 82 ? 12.299 22.428 -16.274 1.00 48.22 82 PRO A O 1
#

Radius of gyration: 18.86 Å; chains: 1; bounding box: 43×38×43 Å

pLDDT: mean 84.46, std 14.32, range [41.47, 97.81]